Protein AF-A0A2L2Z8K5-F1 (afdb_monomer)

Nearest PDB structures (foldseek):
  7da7-assembly1_A  TM=6.643E-01  e=2.217E+00  Mus musculus
  5gs0-assembly2_B  TM=5.347E-01  e=2.351E+00  Homo sapiens
  3g04-assembly1_C  TM=5.661E-01  e=2.493E+00  Homo sapiens
  7c76-assembly1_A  TM=5.556E-01  e=3.151E+00  Homo sapiens
  1ziw-assembly1_A  TM=4.953E-01  e=5.035E+00  Homo sapiens

Structure (mmCIF, N/CA/C/O backbone):
data_AF-A0A2L2Z8K5-F1
#
_entry.id   AF-A0A2L2Z8K5-F1
#
loop_
_atom_site.group_PDB
_atom_site.id
_atom_site.type_symbol
_atom_site.label_atom_id
_atom_site.label_alt_id
_atom_site.label_comp_id
_atom_site.label_asym_id
_atom_site.label_entity_id
_atom_site.label_seq_id
_atom_site.pdbx_PDB_ins_code
_atom_site.Cartn_x
_atom_site.Cartn_y
_atom_site.Cartn_z
_atom_site.occupancy
_atom_site.B_iso_or_equiv
_atom_site.auth_seq_id
_atom_site.auth_comp_id
_atom_site.auth_asym_id
_atom_site.auth_atom_id
_atom_site.pdbx_PDB_model_num
ATOM 1 N N . LYS A 1 1 ? -8.554 10.130 8.054 1.00 84.25 1 LYS A N 1
ATOM 2 C CA . LYS A 1 1 ? -9.880 10.222 7.394 1.00 84.25 1 LYS A CA 1
ATOM 3 C C . LYS A 1 1 ? -10.462 8.821 7.265 1.00 84.25 1 LYS A C 1
ATOM 5 O O . LYS A 1 1 ? -9.804 7.956 6.703 1.00 84.25 1 LYS A O 1
ATOM 10 N N . ASN A 1 2 ? -11.684 8.614 7.755 1.00 85.56 2 ASN A N 1
ATOM 11 C CA . ASN A 1 2 ? -12.380 7.322 7.717 1.00 85.56 2 ASN A CA 1
ATOM 12 C C . ASN A 1 2 ? -13.402 7.307 6.574 1.00 85.56 2 ASN A C 1
ATOM 14 O O . ASN A 1 2 ? -14.601 7.225 6.804 1.00 85.56 2 ASN A O 1
ATOM 18 N N . LYS A 1 3 ? -12.926 7.488 5.343 1.00 90.94 3 LYS A N 1
ATOM 19 C CA . LYS A 1 3 ? -13.743 7.500 4.122 1.00 90.94 3 LYS A CA 1
ATOM 20 C C . LYS A 1 3 ? -12.877 7.133 2.924 1.00 90.94 3 LYS A C 1
ATOM 22 O O . LYS A 1 3 ? -11.656 7.110 3.054 1.00 90.94 3 LYS A O 1
ATOM 27 N N . CYS A 1 4 ? -13.487 6.888 1.772 1.00 92.06 4 CYS A N 1
ATOM 28 C CA . CYS A 1 4 ? -12.726 6.782 0.532 1.00 92.06 4 CYS A CA 1
ATOM 29 C C . CYS A 1 4 ? -12.111 8.134 0.136 1.00 92.06 4 CYS A C 1
ATOM 31 O O . CYS A 1 4 ? -12.755 9.172 0.343 1.00 92.06 4 CYS A O 1
ATOM 33 N N . PRO A 1 5 ? -10.892 8.141 -0.432 1.00 90.81 5 PRO A N 1
ATOM 34 C CA . PRO A 1 5 ? -10.400 9.288 -1.180 1.00 90.81 5 PRO A CA 1
ATOM 35 C C . PRO A 1 5 ? -11.361 9.620 -2.327 1.00 90.81 5 PRO A C 1
ATOM 37 O O . PRO A 1 5 ? -12.039 8.719 -2.832 1.00 90.81 5 PRO A O 1
ATOM 40 N N . PRO A 1 6 ? -11.452 10.895 -2.725 1.00 89.44 6 PRO A N 1
ATOM 41 C CA . PRO A 1 6 ? -12.280 11.262 -3.858 1.00 89.44 6 PRO A CA 1
ATOM 42 C C . PRO A 1 6 ? -11.688 10.680 -5.165 1.00 89.44 6 PRO A C 1
ATOM 44 O O . PRO A 1 6 ? -10.466 10.503 -5.240 1.00 89.44 6 PRO A O 1
ATOM 47 N N . PRO A 1 7 ? -12.514 10.350 -6.177 1.00 83.88 7 PRO A N 1
ATOM 48 C CA . PRO A 1 7 ? -12.067 9.662 -7.395 1.00 83.88 7 PRO A CA 1
AT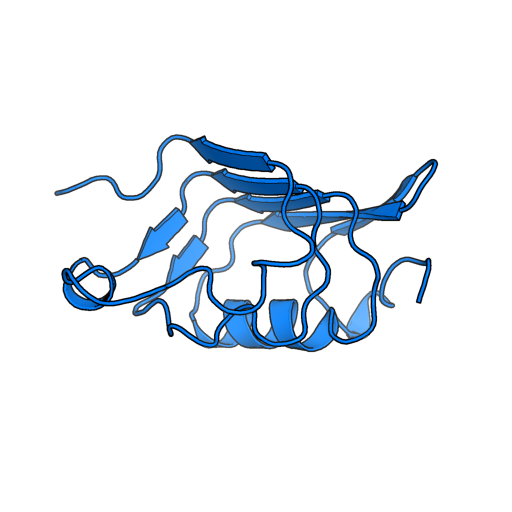OM 49 C C . PRO A 1 7 ? -10.970 10.393 -8.181 1.00 83.88 7 PRO A C 1
ATOM 51 O O . PRO A 1 7 ? -10.151 9.760 -8.834 1.00 83.88 7 PRO A O 1
ATOM 54 N N . GLU A 1 8 ? -10.923 11.721 -8.110 1.00 86.12 8 GLU A N 1
ATOM 55 C CA . GLU A 1 8 ? -9.896 12.541 -8.754 1.00 86.12 8 GLU A CA 1
ATOM 56 C C . GLU A 1 8 ? -8.519 12.438 -8.081 1.00 86.12 8 GLU A C 1
ATOM 58 O O . GLU A 1 8 ? -7.505 12.756 -8.700 1.00 86.12 8 GLU A O 1
ATOM 63 N N . ALA A 1 9 ? -8.458 11.985 -6.824 1.00 84.69 9 ALA A N 1
ATOM 64 C CA . ALA A 1 9 ? -7.205 11.887 -6.082 1.00 84.69 9 ALA A CA 1
ATOM 65 C C . ALA A 1 9 ? -6.425 10.606 -6.402 1.00 84.69 9 ALA A C 1
ATOM 67 O O . ALA A 1 9 ? -5.202 10.598 -6.302 1.00 84.69 9 ALA A O 1
ATOM 68 N N . THR A 1 10 ? -7.101 9.516 -6.774 1.00 87.00 10 THR A N 1
ATOM 69 C CA . THR A 1 10 ? -6.455 8.227 -7.046 1.00 87.00 10 THR A CA 1
ATOM 70 C C . THR A 1 10 ? -7.161 7.480 -8.166 1.00 87.00 10 THR A C 1
ATOM 72 O O . THR A 1 10 ? -8.382 7.463 -8.253 1.00 87.00 10 THR A O 1
ATOM 75 N N . LYS A 1 11 ? -6.381 6.785 -8.997 1.00 86.56 11 LYS A N 1
ATOM 76 C CA . LYS A 1 11 ? -6.903 5.880 -10.032 1.00 86.56 11 LYS A CA 1
ATOM 77 C C . LYS A 1 11 ? -7.402 4.550 -9.455 1.00 86.56 11 LYS A C 1
ATOM 79 O O . LYS A 1 11 ? -7.856 3.686 -10.203 1.00 86.56 11 LYS A O 1
ATOM 84 N N . CYS A 1 12 ? -7.288 4.351 -8.145 1.00 91.31 12 CYS A N 1
ATOM 85 C CA . CYS A 1 12 ? -7.751 3.149 -7.478 1.00 91.31 12 CYS A CA 1
ATOM 86 C C . CYS A 1 12 ? -9.260 3.209 -7.249 1.00 91.31 12 CYS A C 1
ATOM 88 O O . CYS A 1 12 ? -9.814 4.220 -6.818 1.00 91.31 12 CYS A O 1
ATOM 90 N N . SER A 1 13 ? -9.930 2.083 -7.472 1.00 93.19 13 SER A N 1
ATOM 91 C CA . SER A 1 13 ? -11.308 1.933 -7.022 1.00 93.19 13 SER A CA 1
ATOM 92 C C . SER A 1 13 ? -11.328 1.860 -5.497 1.00 93.19 13 SER A C 1
ATOM 94 O O . SER A 1 13 ? -10.498 1.181 -4.893 1.00 93.19 13 SER A O 1
ATOM 96 N N . CYS A 1 14 ? -12.265 2.562 -4.865 1.00 94.56 14 CYS A N 1
ATOM 97 C CA . CYS A 1 14 ? -12.413 2.538 -3.417 1.00 94.56 14 CYS A CA 1
ATOM 98 C C . CYS A 1 14 ? -13.852 2.235 -3.030 1.00 94.56 14 CYS A C 1
ATOM 100 O O . CYS A 1 14 ? -14.801 2.803 -3.574 1.00 94.56 14 CYS A O 1
ATOM 102 N N . LYS A 1 15 ? -14.012 1.352 -2.046 1.00 93.81 15 LYS A N 1
ATOM 103 C CA . LYS A 1 15 ? -15.284 1.125 -1.366 1.00 93.81 15 LYS A CA 1
ATOM 104 C C . LYS A 1 15 ? -15.068 1.287 0.124 1.00 93.81 15 LYS A C 1
ATOM 106 O O . LYS A 1 15 ? -14.206 0.640 0.712 1.00 93.81 15 LYS A O 1
ATOM 111 N N . TYR A 1 16 ? -15.879 2.131 0.749 1.00 90.94 16 TYR A N 1
ATOM 112 C CA . TYR A 1 16 ? -15.917 2.178 2.200 1.00 90.94 16 TYR A CA 1
ATOM 113 C C . TYR A 1 16 ? -16.746 0.991 2.695 1.00 90.94 16 TYR A C 1
ATOM 115 O O . TYR A 1 16 ? -17.867 0.756 2.231 1.00 90.94 16 TYR A O 1
ATOM 123 N N . ARG A 1 17 ? -16.157 0.189 3.577 1.00 86.56 17 ARG A N 1
ATOM 124 C CA . ARG A 1 17 ? -16.790 -0.974 4.203 1.00 86.56 17 ARG A CA 1
ATOM 125 C C . ARG A 1 17 ? -16.770 -0.789 5.713 1.00 86.56 17 ARG A C 1
ATOM 127 O O . ARG A 1 17 ? -16.158 0.153 6.220 1.00 86.56 17 ARG A O 1
ATOM 134 N N . ALA A 1 18 ? -17.447 -1.687 6.427 1.00 79.12 18 ALA A N 1
ATOM 135 C CA . ALA A 1 18 ? -17.383 -1.709 7.879 1.00 79.12 18 ALA A CA 1
ATOM 136 C C . ALA A 1 18 ? -15.907 -1.650 8.319 1.00 79.12 18 ALA A C 1
ATOM 138 O O . ALA A 1 18 ? -15.095 -2.491 7.923 1.00 79.12 18 ALA A O 1
ATOM 139 N N . TYR A 1 19 ? -15.585 -0.616 9.100 1.00 77.12 19 TYR A N 1
ATOM 140 C CA . TYR A 1 19 ? -14.275 -0.385 9.714 1.00 77.12 19 TYR A CA 1
ATOM 141 C C . TYR A 1 19 ? -13.119 0.042 8.786 1.00 77.12 19 TYR A C 1
ATOM 143 O O . TYR A 1 19 ? -11.965 -0.018 9.211 1.00 77.12 19 TYR A O 1
ATOM 151 N N . GLY A 1 20 ? -13.384 0.542 7.571 1.00 86.06 20 GLY A N 1
ATOM 152 C CA . GLY A 1 20 ? -12.371 1.287 6.807 1.00 86.06 20 GLY A CA 1
ATOM 153 C C . GLY A 1 20 ? -12.528 1.274 5.287 1.00 86.06 20 GLY A C 1
ATOM 154 O O . GLY A 1 20 ? -13.415 0.631 4.723 1.00 86.06 20 GLY A O 1
ATOM 155 N N . ALA A 1 21 ? -11.651 2.024 4.617 1.00 93.81 21 ALA A N 1
ATOM 156 C CA . ALA A 1 21 ? -11.590 2.066 3.161 1.00 93.81 21 ALA A CA 1
ATOM 157 C C . ALA A 1 21 ? -10.897 0.811 2.610 1.00 93.81 21 ALA A C 1
ATOM 159 O O . ALA A 1 21 ? -9.819 0.445 3.078 1.00 93.81 21 ALA A O 1
ATOM 160 N N . VAL A 1 22 ? -11.512 0.178 1.614 1.00 95.69 22 VAL A N 1
ATOM 161 C CA . VAL A 1 22 ? -10.934 -0.923 0.837 1.00 95.69 22 VAL A CA 1
ATOM 162 C C . VAL A 1 22 ? -10.624 -0.386 -0.552 1.00 95.69 22 VAL A C 1
ATOM 164 O O . VAL A 1 22 ? -11.537 0.041 -1.265 1.00 95.69 22 VAL A O 1
ATOM 167 N N . LEU A 1 23 ? -9.342 -0.373 -0.907 1.00 95.62 23 LEU A N 1
ATOM 168 C CA . LEU A 1 23 ? -8.841 0.136 -2.175 1.00 95.62 23 LEU A CA 1
ATOM 169 C C . LEU A 1 23 ? -8.308 -0.990 -3.048 1.00 95.62 23 LEU A C 1
ATOM 171 O O . LEU A 1 23 ? -7.571 -1.856 -2.585 1.00 95.62 23 LEU A O 1
ATOM 175 N N . LEU A 1 24 ? -8.643 -0.918 -4.330 1.00 95.00 24 LEU A N 1
ATOM 176 C CA . LEU A 1 24 ? -8.131 -1.800 -5.363 1.00 95.00 24 LEU A CA 1
ATOM 177 C C . LEU A 1 24 ? -7.585 -0.959 -6.518 1.00 95.00 24 LEU A C 1
ATOM 179 O O . LEU A 1 24 ? -8.340 -0.299 -7.241 1.00 95.00 24 LEU A O 1
ATOM 183 N N . CYS A 1 25 ? -6.269 -1.011 -6.678 1.00 93.12 25 CYS A N 1
ATOM 184 C CA . CYS A 1 25 ? -5.510 -0.380 -7.745 1.00 93.12 25 CYS A CA 1
ATOM 185 C C . CYS A 1 25 ? -5.154 -1.446 -8.786 1.00 93.12 25 CYS A C 1
ATOM 187 O O . CYS A 1 25 ? -4.449 -2.401 -8.464 1.00 93.12 25 CYS A O 1
ATOM 189 N N . TYR A 1 26 ? -5.632 -1.293 -10.021 1.00 91.44 26 TYR A N 1
ATOM 190 C CA . TYR A 1 26 ? -5.358 -2.228 -11.116 1.00 91.44 26 TYR A CA 1
ATOM 191 C C . TYR A 1 26 ? -4.469 -1.577 -12.176 1.00 91.44 26 TYR A C 1
ATOM 193 O O . TYR A 1 26 ? -4.695 -0.421 -12.533 1.00 91.44 26 TYR A O 1
ATOM 201 N N . ARG A 1 27 ? -3.521 -2.347 -12.728 1.00 85.38 27 ARG A N 1
ATOM 202 C CA . ARG A 1 27 ? -2.667 -1.952 -13.866 1.00 85.38 27 ARG A CA 1
ATOM 203 C C . ARG A 1 27 ? -1.915 -0.643 -13.619 1.00 85.38 27 ARG A C 1
ATOM 205 O O . ARG A 1 27 ? -1.965 0.288 -14.426 1.00 85.38 27 ARG A O 1
ATOM 212 N N . VAL A 1 28 ? -1.217 -0.558 -12.489 1.00 84.12 28 VAL A N 1
ATOM 213 C CA . VAL A 1 28 ? -0.347 0.586 -12.193 1.00 84.12 28 VAL A CA 1
ATOM 214 C C . VAL A 1 28 ? 0.926 0.439 -13.030 1.00 84.12 28 VAL A C 1
ATOM 216 O O . VAL A 1 28 ? 1.899 -0.180 -12.613 1.00 84.12 28 VAL A O 1
ATOM 219 N N . GLY A 1 29 ? 0.875 0.961 -14.255 1.00 78.38 29 GLY A N 1
ATOM 220 C CA . GLY A 1 29 ? 1.895 0.727 -15.283 1.00 78.38 29 GLY A CA 1
ATOM 221 C C . GLY A 1 29 ? 3.138 1.616 -15.216 1.00 78.38 29 GLY A C 1
ATOM 222 O O . GLY A 1 29 ? 3.944 1.560 -16.135 1.00 78.38 29 GLY A O 1
ATOM 223 N N . SER A 1 30 ? 3.280 2.472 -14.198 1.00 81.44 30 SER A N 1
ATOM 224 C CA . SER A 1 30 ? 4.521 3.225 -13.985 1.00 81.44 30 SER A CA 1
ATOM 225 C C . SER A 1 30 ? 4.760 3.536 -12.512 1.00 81.44 30 SER A C 1
ATOM 227 O O . SER A 1 30 ? 3.821 3.611 -11.709 1.00 81.44 30 SER A O 1
ATOM 229 N N . GL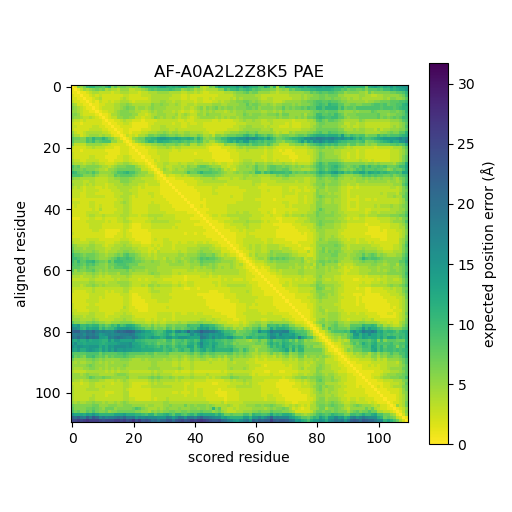N A 1 31 ? 6.027 3.780 -12.174 1.00 84.44 31 GLN A N 1
ATOM 230 C CA . GLN A 1 31 ? 6.435 4.199 -10.838 1.00 84.44 31 GLN A CA 1
ATOM 231 C C . GLN A 1 31 ? 5.786 5.531 -10.427 1.00 84.44 31 GLN A C 1
ATOM 233 O O . GLN A 1 31 ? 5.358 5.653 -9.278 1.00 84.44 31 GLN A O 1
ATOM 238 N N . GLU A 1 32 ? 5.632 6.508 -11.335 1.00 86.12 32 GLU A N 1
ATOM 239 C CA . GLU A 1 32 ? 4.973 7.773 -10.969 1.00 86.12 32 GLU A CA 1
ATOM 240 C C . GLU A 1 32 ? 3.501 7.556 -10.615 1.00 86.12 32 GLU A C 1
ATOM 242 O O . GLU A 1 32 ? 2.996 8.153 -9.667 1.00 86.12 32 GLU A O 1
ATOM 247 N N . ASN A 1 33 ? 2.804 6.667 -11.334 1.00 87.31 33 ASN A N 1
ATOM 248 C CA . ASN A 1 33 ? 1.415 6.336 -11.019 1.00 87.31 33 ASN A CA 1
ATOM 249 C C . ASN A 1 33 ? 1.296 5.631 -9.660 1.00 87.31 33 ASN A C 1
ATOM 251 O O . ASN A 1 33 ? 0.335 5.879 -8.930 1.00 87.31 33 ASN A O 1
ATOM 255 N N . LEU A 1 34 ? 2.253 4.769 -9.307 1.00 88.69 34 LEU A N 1
ATOM 256 C CA . LEU A 1 34 ? 2.301 4.121 -7.996 1.00 88.69 34 LEU A CA 1
ATOM 257 C C . LEU A 1 34 ? 2.467 5.160 -6.883 1.00 88.69 34 LEU A C 1
ATOM 259 O O . LEU A 1 34 ? 1.646 5.219 -5.968 1.00 88.69 34 LEU A O 1
ATOM 263 N N . GLN A 1 35 ? 3.470 6.029 -7.009 1.00 89.69 35 GLN A N 1
ATOM 264 C CA . GLN A 1 35 ? 3.734 7.090 -6.038 1.00 89.69 35 GLN A CA 1
ATOM 265 C C . GLN A 1 35 ? 2.556 8.063 -5.912 1.00 89.69 35 GLN A C 1
ATOM 267 O O . GLN A 1 35 ? 2.161 8.404 -4.799 1.00 89.69 35 GLN A O 1
ATOM 272 N N . ALA A 1 36 ? 1.957 8.485 -7.029 1.00 89.62 36 ALA A N 1
ATOM 273 C CA . ALA A 1 36 ? 0.804 9.382 -7.022 1.00 89.62 36 ALA A CA 1
ATOM 274 C C . ALA A 1 36 ? -0.405 8.757 -6.311 1.00 89.62 36 ALA A C 1
ATOM 276 O O . ALA A 1 36 ? -1.023 9.408 -5.467 1.00 89.62 36 ALA A O 1
ATOM 277 N N . ASN A 1 37 ? -0.709 7.484 -6.597 1.00 90.44 37 ASN A N 1
ATOM 278 C CA . ASN A 1 37 ? -1.801 6.772 -5.936 1.00 90.44 37 ASN A CA 1
ATOM 279 C C . ASN A 1 37 ? -1.567 6.649 -4.431 1.00 90.44 37 ASN A C 1
ATOM 281 O O . ASN A 1 37 ? -2.476 6.944 -3.664 1.00 90.44 37 ASN A O 1
ATOM 285 N N . LEU A 1 38 ? -0.364 6.265 -4.002 1.00 92.25 38 LEU A N 1
ATOM 286 C CA . LEU A 1 38 ? -0.046 6.108 -2.583 1.00 92.25 38 LEU A CA 1
ATOM 287 C C . LEU A 1 38 ? -0.035 7.451 -1.848 1.00 92.25 38 LEU A C 1
ATOM 289 O O . LEU A 1 38 ? -0.632 7.571 -0.780 1.00 92.25 38 LEU A O 1
ATOM 293 N N . LYS A 1 39 ? 0.525 8.504 -2.455 1.00 92.19 39 LYS A N 1
ATOM 294 C CA . LYS A 1 39 ? 0.518 9.861 -1.889 1.00 92.19 39 LYS A CA 1
ATOM 295 C C . LYS A 1 39 ? -0.899 10.381 -1.647 1.00 92.19 39 LYS A C 1
ATOM 297 O O . LYS A 1 39 ? -1.127 11.080 -0.660 1.00 92.19 39 LYS A O 1
ATOM 302 N N . ALA A 1 40 ? -1.855 10.023 -2.502 1.00 91.94 40 ALA A N 1
ATOM 303 C CA . ALA A 1 40 ? -3.261 10.385 -2.336 1.00 91.94 40 ALA A CA 1
ATOM 304 C C . ALA A 1 40 ? -3.931 9.727 -1.115 1.00 91.94 40 ALA A C 1
ATOM 306 O O . ALA A 1 40 ? -4.957 10.219 -0.637 1.00 91.94 40 ALA A O 1
ATOM 307 N 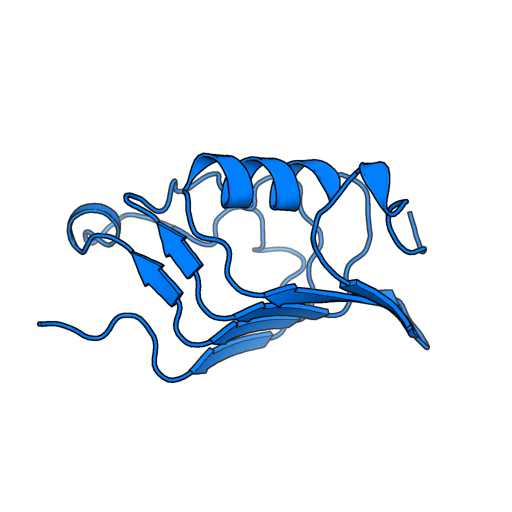N . LEU A 1 41 ? -3.350 8.643 -0.590 1.00 92.19 41 LEU A N 1
ATOM 308 C CA . LEU A 1 41 ? -3.836 7.937 0.597 1.00 92.19 41 LEU A CA 1
ATOM 309 C C . LEU A 1 41 ? -3.304 8.530 1.904 1.00 92.19 41 LEU A C 1
ATOM 311 O O . LEU A 1 41 ? -3.754 8.124 2.977 1.00 92.19 41 LEU A O 1
ATOM 315 N N . ASN A 1 42 ? -2.417 9.527 1.848 1.00 91.81 42 ASN A N 1
ATOM 316 C CA . ASN A 1 42 ? -1.920 10.189 3.048 1.00 91.81 42 ASN A CA 1
ATOM 317 C C . ASN A 1 42 ? -3.062 10.760 3.898 1.00 91.81 42 ASN A C 1
ATOM 319 O O . ASN A 1 42 ? -3.951 11.480 3.428 1.00 91.81 42 ASN A O 1
ATOM 323 N N . GLY A 1 43 ? -3.037 10.414 5.185 1.00 89.81 43 GLY A N 1
ATOM 324 C CA . GLY A 1 43 ? -4.070 10.800 6.140 1.00 89.81 43 GLY A CA 1
ATOM 325 C C . GLY A 1 43 ? -5.401 10.059 5.977 1.00 89.81 43 GLY A C 1
ATOM 326 O O . GLY A 1 43 ? -6.373 10.437 6.638 1.00 89.81 43 GLY A O 1
ATOM 327 N N . TYR A 1 44 ? -5.497 9.021 5.141 1.00 91.12 44 TYR A N 1
ATOM 328 C CA . TYR A 1 44 ? -6.632 8.094 5.104 1.00 91.12 44 TYR A CA 1
ATOM 329 C C . TYR A 1 44 ? -6.335 6.839 5.925 1.00 91.12 44 TYR A C 1
ATOM 331 O O . TYR A 1 44 ? -5.209 6.361 5.963 1.00 91.12 44 TYR A O 1
ATOM 339 N N . SER A 1 45 ? -7.364 6.313 6.595 1.00 91.50 45 SER A N 1
ATOM 340 C CA . SER A 1 45 ? -7.279 5.012 7.259 1.00 91.50 45 SER A CA 1
ATOM 341 C C . SER A 1 45 ? -7.750 3.942 6.282 1.00 91.50 45 SER A C 1
ATOM 343 O O . SER A 1 45 ? -8.941 3.863 5.950 1.00 91.50 45 SER A O 1
ATOM 345 N N . VAL A 1 46 ? -6.798 3.165 5.780 1.00 94.69 46 VAL A N 1
ATOM 346 C CA . VAL A 1 46 ? -7.026 2.125 4.785 1.00 94.69 46 VAL A CA 1
ATOM 347 C C . VAL A 1 46 ? -7.095 0.788 5.506 1.00 94.69 46 VAL A C 1
ATOM 349 O O . VAL A 1 46 ? -6.147 0.364 6.164 1.00 94.69 46 VAL A O 1
ATOM 352 N N . LYS A 1 47 ? -8.245 0.121 5.400 1.00 95.69 47 LYS A N 1
ATOM 353 C CA . LYS A 1 47 ? -8.387 -1.242 5.908 1.00 95.69 47 LYS A CA 1
ATOM 354 C C . LYS A 1 47 ? -7.576 -2.188 5.034 1.00 95.69 47 LYS A C 1
ATOM 356 O O . LYS A 1 47 ? -6.742 -2.909 5.550 1.00 95.69 47 LYS A O 1
ATOM 361 N N . GLN A 1 48 ? -7.795 -2.130 3.727 1.00 96.56 48 GLN A N 1
ATOM 362 C CA . GLN A 1 48 ? -7.128 -3.008 2.780 1.00 96.56 48 GLN A CA 1
ATOM 363 C C . GLN A 1 48 ? -6.719 -2.220 1.544 1.00 96.56 48 GLN A C 1
ATOM 365 O O . GLN A 1 48 ? -7.538 -1.497 0.970 1.00 96.56 48 GLN A O 1
ATOM 370 N N . LEU A 1 49 ? -5.463 -2.372 1.136 1.00 95.88 49 LEU A N 1
ATOM 371 C CA . LEU A 1 49 ? -4.945 -1.895 -0.136 1.00 95.88 49 LEU A CA 1
ATOM 372 C C . LEU A 1 49 ? -4.521 -3.098 -0.973 1.00 95.88 49 LEU A C 1
ATOM 374 O O . LEU A 1 49 ? -3.593 -3.813 -0.616 1.00 95.88 49 LEU A O 1
ATOM 378 N N . THR A 1 50 ? -5.184 -3.300 -2.105 1.00 96.06 50 THR A N 1
ATOM 379 C CA . THR A 1 50 ? -4.763 -4.267 -3.118 1.00 96.06 50 THR A CA 1
ATOM 380 C C . THR A 1 50 ? -4.130 -3.538 -4.289 1.00 96.06 50 THR A C 1
ATOM 382 O O . THR A 1 50 ? -4.768 -2.692 -4.921 1.00 96.06 50 THR A O 1
ATOM 385 N N . MET A 1 51 ? -2.887 -3.889 -4.599 1.00 93.56 51 MET A N 1
ATOM 386 C CA . MET A 1 51 ? -2.173 -3.427 -5.782 1.00 93.56 51 MET A CA 1
ATOM 387 C C . MET A 1 51 ? -1.982 -4.614 -6.721 1.00 93.56 51 MET A C 1
ATOM 389 O O . MET A 1 51 ? -1.213 -5.519 -6.412 1.00 93.56 51 MET A O 1
ATOM 393 N N . SER A 1 52 ? -2.715 -4.614 -7.838 1.00 93.06 52 SER A N 1
ATOM 394 C CA . SER A 1 52 ? -2.692 -5.696 -8.824 1.00 93.06 52 SER A CA 1
ATOM 395 C C . SER A 1 52 ? -2.118 -5.236 -10.164 1.00 93.06 52 SER A C 1
ATOM 397 O O . SER A 1 52 ? -2.560 -4.227 -10.730 1.00 93.06 52 SER A O 1
ATOM 399 N N . GLY A 1 53 ? -1.149 -5.985 -10.693 1.00 90.62 53 GLY A N 1
ATOM 400 C CA . GLY A 1 53 ? -0.508 -5.693 -11.977 1.00 90.62 53 GLY A CA 1
ATOM 401 C C . GLY A 1 53 ? 0.298 -4.398 -11.933 1.00 90.62 53 GLY A C 1
ATOM 402 O O . GLY A 1 53 ? 0.082 -3.507 -12.758 1.00 90.62 53 GLY A O 1
ATOM 403 N N . VAL A 1 54 ? 1.162 -4.265 -10.928 1.00 88.75 54 VAL A N 1
ATOM 404 C CA . VAL A 1 54 ? 2.101 -3.144 -10.826 1.00 88.75 54 VAL A CA 1
ATOM 405 C C . VAL A 1 54 ? 3.367 -3.509 -11.583 1.00 88.75 54 VAL A C 1
ATOM 407 O O . VAL A 1 54 ? 3.920 -4.580 -11.362 1.00 88.75 54 VAL A O 1
ATOM 410 N N . ASN A 1 55 ? 3.834 -2.609 -12.442 1.00 86.56 55 ASN A N 1
ATOM 411 C CA . ASN A 1 55 ? 5.156 -2.703 -13.048 1.00 86.56 55 ASN A CA 1
ATOM 412 C C . ASN A 1 55 ? 5.909 -1.410 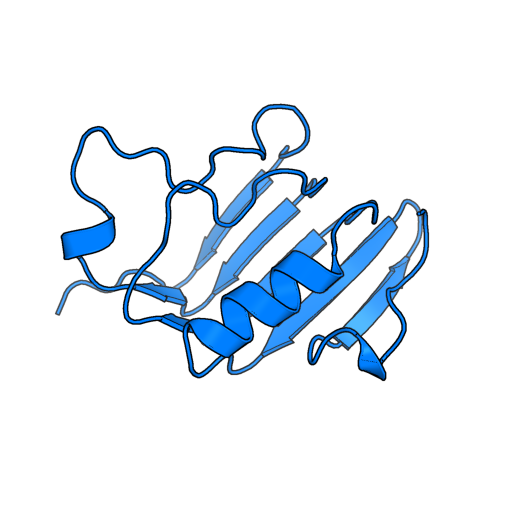-12.731 1.00 86.56 55 ASN A C 1
ATOM 414 O O . ASN A 1 55 ? 5.633 -0.359 -13.317 1.00 86.56 55 ASN A O 1
ATOM 418 N N . ALA A 1 56 ? 6.788 -1.473 -11.734 1.00 81.62 56 ALA A N 1
ATOM 419 C CA . ALA A 1 56 ? 7.564 -0.332 -11.278 1.00 81.62 56 ALA A CA 1
ATOM 420 C C . ALA A 1 56 ? 9.055 -0.585 -11.511 1.00 81.62 56 ALA A C 1
ATOM 422 O O . ALA A 1 56 ? 9.607 -1.591 -11.082 1.00 81.62 56 ALA A O 1
ATOM 423 N N . SER A 1 57 ? 9.736 0.376 -12.134 1.00 82.06 57 SER A N 1
ATOM 424 C CA . SER A 1 57 ? 11.192 0.335 -12.316 1.00 82.06 57 SER A CA 1
ATOM 425 C C . SER A 1 57 ? 11.957 0.313 -10.997 1.00 82.06 57 SER A C 1
ATOM 427 O O . SER A 1 57 ? 13.090 -0.142 -10.953 1.00 82.06 57 SER A O 1
ATOM 429 N N . SER A 1 58 ? 11.370 0.819 -9.912 1.00 78.25 58 SER A N 1
ATOM 430 C CA . SER A 1 58 ? 11.944 0.675 -8.583 1.00 78.25 58 SER A CA 1
ATOM 431 C C . SER A 1 58 ? 10.880 0.699 -7.495 1.00 78.25 58 SER A C 1
ATOM 433 O O . SER A 1 58 ? 9.776 1.215 -7.692 1.00 78.25 58 SER A O 1
ATOM 435 N N . MET A 1 59 ? 11.242 0.176 -6.325 1.00 80.38 59 MET A N 1
ATOM 436 C CA . MET A 1 59 ? 10.445 0.277 -5.106 1.00 80.38 59 MET A CA 1
ATOM 437 C C . MET A 1 59 ? 11.224 1.064 -4.043 1.00 80.38 59 MET A C 1
ATOM 439 O O . MET A 1 59 ? 12.041 0.484 -3.323 1.00 80.38 59 MET A O 1
ATOM 443 N N . PRO A 1 60 ? 11.018 2.390 -3.946 1.00 82.12 60 PRO A N 1
ATOM 444 C CA . PRO A 1 60 ? 11.641 3.213 -2.912 1.00 82.12 60 PRO A CA 1
ATOM 445 C C . PRO A 1 60 ? 11.301 2.712 -1.503 1.00 82.12 60 PRO A C 1
ATOM 447 O O . PRO A 1 60 ? 10.219 2.175 -1.273 1.00 82.12 60 PRO A O 1
ATOM 450 N N . THR A 1 61 ? 12.214 2.879 -0.546 1.00 84.62 61 THR A N 1
ATOM 451 C CA . THR A 1 61 ? 12.008 2.426 0.844 1.00 84.62 61 THR A CA 1
ATOM 452 C C . THR A 1 61 ? 11.013 3.289 1.618 1.00 84.62 61 THR A C 1
ATOM 454 O O . THR A 1 61 ? 10.449 2.849 2.609 1.00 84.62 61 THR A O 1
ATOM 457 N N . ASP A 1 62 ? 10.780 4.515 1.165 1.00 86.12 62 ASP A N 1
ATOM 458 C CA . ASP A 1 62 ? 9.854 5.494 1.740 1.00 86.12 62 ASP A CA 1
ATOM 459 C C . ASP A 1 62 ? 8.464 5.467 1.082 1.00 86.12 62 ASP A C 1
ATOM 461 O O . ASP A 1 62 ? 7.607 6.293 1.390 1.00 86.12 62 ASP A O 1
ATOM 465 N N . LEU A 1 63 ? 8.211 4.508 0.188 1.00 87.88 63 LEU A N 1
ATOM 466 C CA . LEU A 1 63 ? 7.004 4.463 -0.636 1.00 87.88 63 LEU A CA 1
ATOM 467 C C . LEU A 1 63 ? 5.699 4.453 0.182 1.00 87.88 63 LEU A C 1
ATOM 469 O O . LEU A 1 63 ? 4.689 5.009 -0.256 1.00 87.88 63 LEU A O 1
ATOM 473 N N . PHE A 1 64 ? 5.719 3.834 1.363 1.00 91.75 64 PHE A N 1
ATOM 474 C CA . PHE A 1 64 ? 4.564 3.749 2.259 1.00 91.75 64 PHE A CA 1
ATOM 475 C C . PHE A 1 64 ? 4.660 4.679 3.474 1.00 91.75 64 PHE A C 1
ATOM 477 O O . PHE A 1 64 ? 3.859 4.571 4.406 1.00 91.75 64 PHE A O 1
ATOM 484 N N . GLN A 1 65 ? 5.617 5.606 3.481 1.00 90.62 65 GLN A N 1
ATOM 485 C CA . GLN A 1 65 ? 5.822 6.504 4.606 1.00 90.62 65 GLN A CA 1
ATOM 486 C C . GLN A 1 65 ? 4.583 7.373 4.864 1.00 90.62 65 GLN A C 1
ATOM 488 O O . GLN A 1 65 ? 4.060 8.031 3.967 1.00 90.62 65 GLN A O 1
ATOM 493 N N . GLY A 1 66 ? 4.117 7.384 6.117 1.00 89.12 66 GLY A N 1
ATOM 494 C CA . GLY A 1 66 ? 2.951 8.169 6.538 1.00 89.12 66 GLY A CA 1
ATOM 495 C C . GLY A 1 66 ? 1.597 7.560 6.156 1.00 89.12 66 GLY A C 1
ATOM 496 O O . GLY A 1 66 ? 0.556 8.166 6.434 1.00 89.12 66 GLY A O 1
ATOM 497 N N . LEU A 1 67 ? 1.588 6.366 5.557 1.00 93.00 67 LEU A N 1
ATOM 498 C CA . LEU A 1 67 ? 0.364 5.636 5.257 1.00 93.00 67 LEU A CA 1
ATOM 499 C C . LEU A 1 67 ? -0.096 4.814 6.458 1.00 93.00 67 LEU A C 1
ATOM 501 O O . LEU A 1 67 ? 0.696 4.328 7.257 1.00 93.00 67 LEU A O 1
ATOM 505 N N . HIS A 1 68 ? -1.411 4.647 6.564 1.00 94.06 68 HIS A N 1
ATOM 506 C CA . HIS A 1 68 ? -2.032 3.832 7.598 1.00 94.06 68 HIS A CA 1
ATOM 507 C C . HIS A 1 68 ? -2.857 2.730 6.931 1.00 94.06 68 HIS A C 1
ATOM 509 O O . HIS A 1 68 ? -4.032 2.935 6.606 1.00 94.06 68 HIS A O 1
ATOM 515 N N . ILE A 1 69 ? -2.210 1.588 6.685 1.00 95.62 69 ILE A N 1
ATOM 516 C CA . ILE A 1 69 ? -2.747 0.450 5.928 1.00 95.62 69 ILE A CA 1
ATOM 517 C C . ILE A 1 69 ? -2.711 -0.781 6.826 1.00 95.62 69 ILE A C 1
ATOM 519 O O . ILE A 1 69 ? -1.638 -1.158 7.282 1.00 95.62 69 ILE A O 1
ATOM 523 N N . LYS A 1 70 ? -3.865 -1.416 7.060 1.00 95.81 70 LYS A N 1
ATOM 524 C CA . LYS A 1 70 ? -3.930 -2.636 7.883 1.00 95.81 70 LYS A CA 1
ATOM 525 C C . LYS A 1 70 ? -3.597 -3.905 7.107 1.00 95.81 70 LYS A C 1
ATOM 527 O O . LYS A 1 70 ? -2.866 -4.747 7.612 1.00 95.81 70 LYS A O 1
ATOM 532 N N . GLU A 1 71 ? -4.118 -4.031 5.896 1.00 97.00 71 GLU A N 1
ATOM 533 C CA . GLU A 1 71 ? -3.923 -5.194 5.031 1.00 97.00 71 GLU A CA 1
ATOM 534 C C . GLU A 1 71 ? -3.334 -4.720 3.696 1.00 97.00 71 GLU A C 1
ATOM 536 O O . GLU A 1 71 ? -3.932 -3.886 3.005 1.00 97.00 71 GLU A O 1
ATOM 541 N N . LEU A 1 72 ? -2.160 -5.233 3.329 1.00 96.31 72 LEU A N 1
ATOM 542 C CA . LEU A 1 72 ? -1.505 -4.946 2.054 1.00 96.31 72 LEU A CA 1
ATOM 543 C C . LEU A 1 72 ? -1.461 -6.212 1.204 1.00 96.31 72 LEU A C 1
ATOM 545 O O . LEU A 1 72 ? -0.821 -7.189 1.577 1.00 96.31 72 LEU A O 1
ATOM 549 N N . VAL A 1 73 ? -2.104 -6.168 0.039 1.00 96.31 73 VAL A N 1
ATOM 550 C CA . VAL A 1 73 ? -2.093 -7.259 -0.939 1.00 96.31 73 VAL A CA 1
ATOM 551 C C . VAL A 1 73 ? -1.333 -6.805 -2.179 1.00 96.31 73 VAL A C 1
ATOM 553 O O . VAL A 1 73 ? -1.747 -5.863 -2.862 1.00 96.31 73 VAL A O 1
ATOM 556 N N . LEU A 1 74 ? -0.232 -7.487 -2.475 1.00 93.75 74 LEU A N 1
ATOM 557 C CA . LEU A 1 74 ? 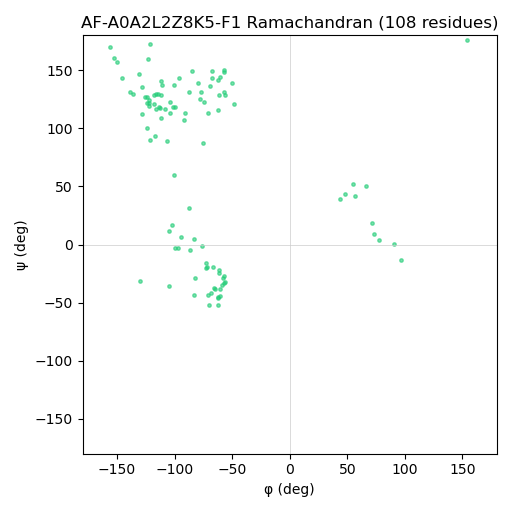0.558 -7.325 -3.691 1.00 93.75 74 LEU A CA 1
ATOM 558 C C . LEU A 1 74 ? 0.254 -8.500 -4.621 1.00 93.75 74 LEU A C 1
ATOM 560 O O . LEU A 1 74 ? 0.569 -9.640 -4.297 1.00 93.75 74 LEU A 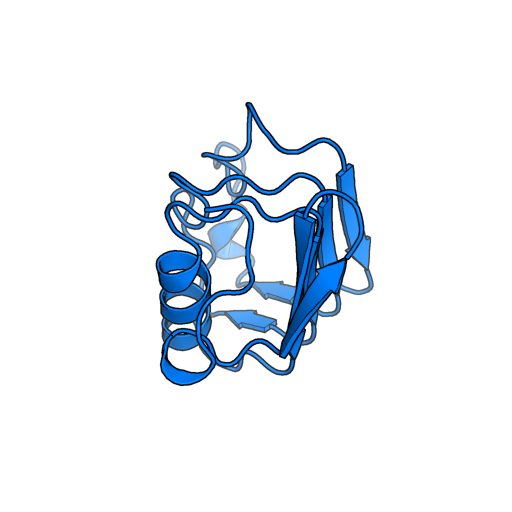O 1
ATOM 564 N N . ASP A 1 75 ? -0.381 -8.238 -5.759 1.00 93.69 75 ASP A N 1
ATOM 565 C CA . ASP A 1 75 ? -0.730 -9.254 -6.756 1.00 93.69 75 ASP A CA 1
ATOM 566 C C . ASP A 1 75 ? -0.105 -8.894 -8.104 1.00 93.69 75 ASP A C 1
ATOM 568 O O . ASP A 1 75 ? -0.330 -7.799 -8.616 1.00 93.69 75 ASP A O 1
ATOM 572 N N . LYS A 1 76 ? 0.689 -9.788 -8.702 1.00 91.81 76 LYS A N 1
ATOM 573 C CA . LYS A 1 76 ? 1.434 -9.485 -9.943 1.00 91.81 76 LYS A CA 1
ATOM 574 C C . LYS A 1 76 ? 2.177 -8.144 -9.847 1.00 91.81 76 LYS A C 1
ATOM 576 O O . LYS A 1 76 ? 2.069 -7.289 -10.729 1.00 91.81 76 LYS A O 1
ATOM 581 N N . PHE A 1 77 ? 2.820 -7.919 -8.706 1.00 88.44 77 PHE A N 1
ATOM 582 C CA . PHE A 1 77 ? 3.633 -6.750 -8.432 1.00 88.44 77 PHE A CA 1
ATOM 583 C C . PHE A 1 77 ? 5.065 -7.066 -8.847 1.00 88.44 77 PHE A C 1
ATOM 585 O O . PHE A 1 77 ? 5.724 -7.906 -8.238 1.00 88.44 77 PHE A O 1
ATOM 592 N N . GLU A 1 78 ? 5.542 -6.385 -9.879 1.00 86.94 78 GLU A N 1
ATOM 593 C CA . GLU A 1 78 ? 6.902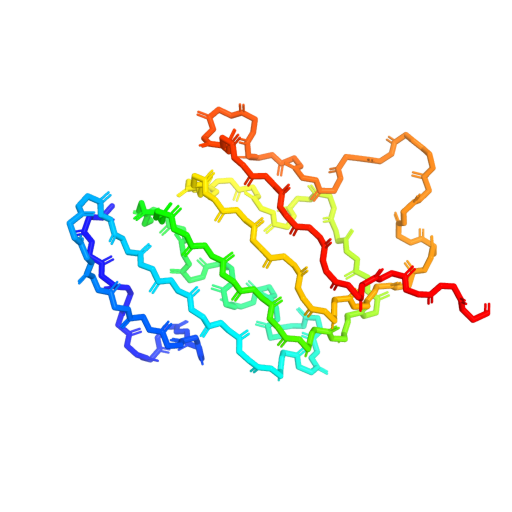 -6.524 -10.377 1.00 86.94 78 GLU A CA 1
ATOM 594 C C . GLU A 1 78 ? 7.681 -5.238 -10.094 1.00 86.94 78 GLU A C 1
ATOM 596 O O . GLU A 1 78 ? 7.233 -4.123 -10.391 1.00 86.94 78 GLU A O 1
ATOM 601 N N . GLY A 1 79 ? 8.846 -5.417 -9.480 1.00 76.75 79 GLY A N 1
ATOM 602 C CA . GLY A 1 79 ? 9.826 -4.375 -9.217 1.00 76.75 79 GLY A CA 1
ATOM 603 C C . GLY A 1 79 ? 11.200 -4.850 -9.670 1.00 76.75 79 GLY A C 1
ATOM 604 O O . GLY A 1 79 ? 11.483 -6.041 -9.578 1.00 76.75 79 GLY A O 1
ATOM 605 N N . ASP A 1 80 ? 12.052 -3.941 -10.145 1.00 75.19 80 ASP A N 1
ATOM 606 C CA . ASP A 1 80 ? 13.442 -4.287 -10.470 1.00 75.19 80 ASP A CA 1
ATOM 607 C C . ASP A 1 80 ? 14.150 -4.884 -9.236 1.00 75.19 80 ASP A C 1
ATOM 609 O O . ASP A 1 80 ? 14.105 -4.303 -8.143 1.00 75.19 80 ASP A O 1
ATOM 613 N N . ASP A 1 81 ? 14.819 -6.024 -9.426 1.00 61.09 81 ASP A N 1
ATOM 614 C CA . ASP A 1 81 ? 15.552 -6.810 -8.423 1.00 61.09 81 ASP A CA 1
ATOM 615 C C . ASP A 1 81 ? 16.637 -5.964 -7.723 1.00 61.09 81 ASP A C 1
ATOM 617 O O . ASP A 1 81 ? 16.930 -6.136 -6.537 1.00 61.09 81 ASP A O 1
ATOM 621 N N . ALA A 1 82 ? 17.165 -4.935 -8.406 1.00 61.69 82 ALA A N 1
ATOM 622 C CA . ALA A 1 82 ? 18.078 -3.958 -7.807 1.00 61.69 82 ALA A CA 1
ATOM 623 C C . ALA A 1 82 ? 17.455 -3.157 -6.648 1.00 61.69 82 ALA A C 1
ATOM 625 O O . ALA A 1 82 ? 18.185 -2.619 -5.805 1.00 61.69 82 ALA A O 1
ATOM 626 N N . SER A 1 83 ? 16.125 -3.077 -6.589 1.00 64.38 83 SER A N 1
ATOM 627 C CA . SER A 1 83 ? 15.408 -2.417 -5.503 1.00 64.38 83 SER A CA 1
ATOM 628 C C . SER A 1 83 ? 15.508 -3.226 -4.219 1.00 64.38 83 SER A C 1
ATOM 630 O O . SER A 1 83 ? 15.849 -2.634 -3.202 1.00 64.38 83 SER A O 1
ATOM 632 N N . PHE A 1 84 ? 15.341 -4.552 -4.283 1.00 71.75 84 PHE A N 1
ATOM 633 C CA . PHE A 1 84 ? 15.201 -5.463 -3.136 1.00 71.75 84 PHE A CA 1
ATOM 634 C C . PHE A 1 84 ? 16.522 -5.995 -2.569 1.00 71.75 84 PHE A C 1
ATOM 636 O O . PHE A 1 84 ? 16.601 -7.105 -2.038 1.00 71.75 84 PHE A O 1
ATOM 643 N N . ARG A 1 85 ? 17.589 -5.196 -2.653 1.00 73.12 85 ARG A N 1
ATOM 644 C CA . ARG A 1 85 ? 18.886 -5.579 -2.085 1.00 73.12 85 ARG A CA 1
ATOM 645 C C . ARG A 1 85 ? 18.783 -5.786 -0.565 1.00 73.12 85 ARG A C 1
ATOM 647 O O . ARG A 1 85 ? 18.097 -5.008 0.106 1.00 73.12 85 ARG A O 1
ATOM 654 N N . PRO A 1 86 ? 19.517 -6.765 -0.001 1.00 73.62 86 PRO A N 1
ATOM 655 C CA . PRO A 1 86 ? 19.597 -6.954 1.443 1.00 73.62 86 PRO A CA 1
ATOM 656 C C . PRO A 1 86 ? 19.934 -5.650 2.179 1.00 73.62 86 PRO A C 1
ATOM 658 O O . PRO A 1 86 ? 20.779 -4.876 1.729 1.00 73.62 86 PRO A O 1
ATOM 661 N N . GLY A 1 87 ? 19.272 -5.412 3.313 1.00 76.31 87 GLY A N 1
ATOM 662 C CA . GLY A 1 87 ? 19.448 -4.202 4.126 1.00 76.31 87 GLY A CA 1
ATOM 663 C C . GLY A 1 87 ? 18.519 -3.035 3.772 1.00 76.31 87 GLY A C 1
ATOM 664 O O . GLY A 1 87 ? 18.597 -1.993 4.418 1.00 76.31 87 GLY A O 1
ATOM 665 N N . ARG A 1 88 ? 17.628 -3.190 2.784 1.00 79.50 88 ARG A N 1
ATOM 666 C CA . ARG A 1 88 ? 16.578 -2.210 2.471 1.00 79.50 88 ARG A CA 1
ATOM 667 C C . ARG A 1 88 ? 15.225 -2.628 3.041 1.00 79.50 88 ARG A C 1
ATOM 669 O O . ARG A 1 88 ? 14.814 -3.778 2.912 1.00 79.50 88 ARG A O 1
ATOM 676 N N . SER A 1 89 ? 14.513 -1.662 3.616 1.00 84.94 89 SER A N 1
ATOM 677 C CA . SER A 1 89 ? 13.180 -1.852 4.198 1.00 84.94 89 SER A CA 1
ATOM 678 C C . SER A 1 89 ? 12.115 -1.229 3.295 1.00 84.94 89 SER A C 1
ATOM 680 O O . SER A 1 89 ? 11.774 -0.060 3.429 1.00 84.94 89 SER A O 1
ATOM 682 N N . HIS A 1 90 ? 11.591 -2.001 2.340 1.00 83.56 90 HIS A N 1
ATOM 683 C CA . HIS A 1 90 ? 10.610 -1.513 1.351 1.00 83.56 90 HIS A CA 1
ATOM 684 C C . HIS A 1 90 ? 9.211 -1.264 1.909 1.00 83.56 90 HIS A C 1
ATOM 686 O O . HIS A 1 90 ? 8.405 -0.587 1.279 1.00 83.56 90 HIS A O 1
ATOM 692 N N . PHE A 1 91 ? 8.930 -1.808 3.089 1.00 88.56 91 PHE A N 1
ATOM 693 C CA . PHE A 1 91 ? 7.667 -1.636 3.802 1.00 88.56 91 PHE A CA 1
ATOM 694 C C . PHE A 1 91 ? 7.789 -0.631 4.950 1.00 88.56 91 PHE A C 1
ATOM 696 O O . PHE A 1 91 ? 6.932 -0.596 5.833 1.00 88.56 91 PHE A O 1
ATOM 703 N N . SER A 1 92 ? 8.851 0.180 4.952 1.00 88.69 92 SER A N 1
ATOM 704 C CA . SER A 1 92 ? 9.014 1.203 5.972 1.00 88.69 92 SER A CA 1
ATOM 705 C C . SER A 1 92 ? 7.892 2.238 5.925 1.00 88.69 92 SER A C 1
ATOM 707 O O . SER A 1 92 ? 7.405 2.622 4.860 1.00 88.69 92 SER A O 1
ATOM 709 N N . GLY A 1 93 ? 7.466 2.675 7.108 1.00 89.31 93 GLY A N 1
ATOM 710 C CA . GLY A 1 93 ? 6.292 3.522 7.313 1.00 89.31 93 GLY A CA 1
ATOM 711 C C . GLY A 1 93 ? 5.017 2.764 7.685 1.00 89.31 93 GLY A C 1
ATOM 712 O O . GLY A 1 93 ? 4.061 3.392 8.137 1.00 89.31 93 GLY A O 1
ATOM 713 N N . LEU A 1 94 ? 4.994 1.437 7.529 1.00 93.38 94 LEU A N 1
ATOM 714 C CA . LEU A 1 94 ? 3.838 0.597 7.843 1.00 93.38 94 LEU A CA 1
ATOM 715 C C . LEU A 1 94 ? 3.924 -0.109 9.203 1.00 93.38 94 LEU A C 1
ATOM 717 O O . LEU A 1 94 ? 2.957 -0.754 9.607 1.00 93.38 94 LEU A O 1
ATOM 721 N N . GLU A 1 95 ? 5.028 0.050 9.934 1.00 92.25 95 GLU A N 1
ATOM 722 C CA . GLU A 1 95 ? 5.384 -0.728 11.130 1.00 92.25 95 GLU A CA 1
ATOM 723 C C . GLU A 1 95 ? 4.314 -0.679 12.229 1.00 92.25 95 GLU A C 1
ATOM 725 O O . GLU A 1 95 ? 4.119 -1.647 12.956 1.00 92.25 95 GLU A O 1
ATOM 730 N N . ASN A 1 96 ? 3.598 0.442 12.335 1.00 90.81 96 ASN A N 1
ATOM 731 C CA . ASN A 1 96 ? 2.595 0.666 13.378 1.00 90.81 96 ASN A CA 1
ATOM 732 C C . ASN A 1 96 ? 1.154 0.364 12.936 1.00 90.81 96 ASN A C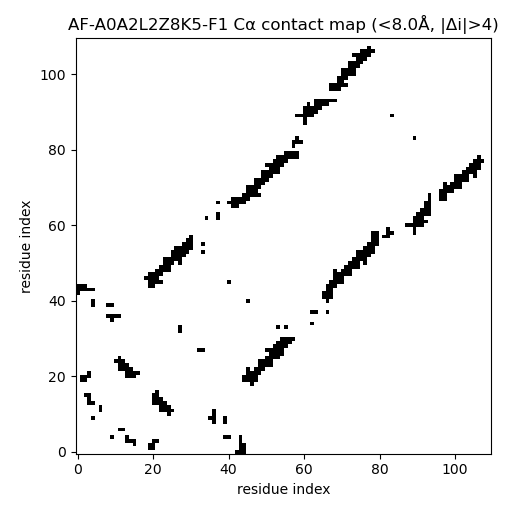 1
ATOM 734 O O . ASN A 1 96 ? 0.232 0.534 13.732 1.00 90.81 96 ASN A O 1
ATOM 738 N N . SER A 1 97 ? 0.929 -0.003 11.669 1.00 94.31 97 SER A N 1
ATOM 739 C CA . SER A 1 97 ? -0.430 -0.147 11.123 1.00 94.31 97 SER A CA 1
ATOM 740 C C . SER A 1 97 ? -0.684 -1.457 10.394 1.00 94.31 97 SER A C 1
ATOM 742 O O . SER A 1 97 ? -1.814 -1.945 10.449 1.00 94.31 97 SER A O 1
ATOM 744 N N . LEU A 1 98 ? 0.338 -2.030 9.756 1.00 96.00 98 LEU A N 1
ATOM 745 C CA . LEU A 1 98 ? 0.207 -3.243 8.965 1.00 96.00 98 LEU A CA 1
ATOM 746 C C . LEU A 1 98 ? 0.069 -4.460 9.869 1.00 96.00 98 LEU A C 1
ATOM 748 O O . LEU A 1 98 ? 0.917 -4.740 10.710 1.00 96.00 98 LEU A O 1
ATOM 752 N N . VAL A 1 99 ? -1.028 -5.174 9.666 1.00 96.44 99 VAL A N 1
ATOM 753 C CA . VAL A 1 99 ? -1.381 -6.409 10.364 1.00 96.44 99 VAL A CA 1
ATOM 754 C C . VAL A 1 99 ? -1.160 -7.605 9.447 1.00 96.44 99 VAL A C 1
ATOM 756 O O . VAL A 1 99 ? -0.731 -8.658 9.907 1.00 96.44 99 VAL A O 1
ATOM 759 N N . GLU A 1 100 ? -1.423 -7.438 8.150 1.00 96.75 100 GLU A N 1
ATOM 760 C CA . GLU A 1 100 ? -1.334 -8.513 7.170 1.00 96.75 100 GLU A CA 1
ATOM 761 C C . GLU A 1 100 ? -0.644 -8.038 5.891 1.00 96.75 100 GLU A C 1
ATOM 763 O O . GLU A 1 100 ? -1.010 -7.014 5.309 1.00 96.75 100 GLU A O 1
ATOM 768 N N . LEU A 1 101 ? 0.348 -8.815 5.455 1.00 94.62 101 LEU A N 1
ATOM 769 C CA . LEU A 1 101 ? 1.005 -8.679 4.162 1.00 94.62 101 LEU A CA 1
ATOM 770 C C . LEU A 1 101 ? 0.769 -9.955 3.363 1.00 94.62 101 LEU A C 1
ATOM 772 O O . LEU A 1 101 ? 1.199 -11.035 3.764 1.00 94.62 101 LEU A O 1
ATOM 776 N N . GLU A 1 102 ? 0.143 -9.808 2.205 1.00 95.75 102 GLU A N 1
ATOM 777 C CA . GLU A 1 102 ? -0.088 -10.895 1.271 1.00 95.75 102 GLU A CA 1
ATOM 778 C C . GLU A 1 102 ? 0.618 -10.605 -0.057 1.00 95.75 102 GLU A C 1
ATOM 780 O O . GLU A 1 102 ? 0.451 -9.536 -0.646 1.00 95.75 102 GLU A O 1
ATOM 785 N N . ILE A 1 103 ? 1.401 -11.570 -0.544 1.00 92.00 103 ILE A N 1
ATOM 786 C CA . ILE A 1 103 ? 2.138 -11.475 -1.808 1.00 92.00 103 ILE A CA 1
ATOM 787 C C . ILE A 1 103 ? 1.705 -12.640 -2.703 1.00 92.00 103 ILE A C 1
ATOM 789 O O . ILE A 1 103 ? 1.874 -13.804 -2.343 1.00 92.00 103 ILE A O 1
ATOM 793 N N . ARG A 1 104 ? 1.142 -12.329 -3.874 1.00 94.00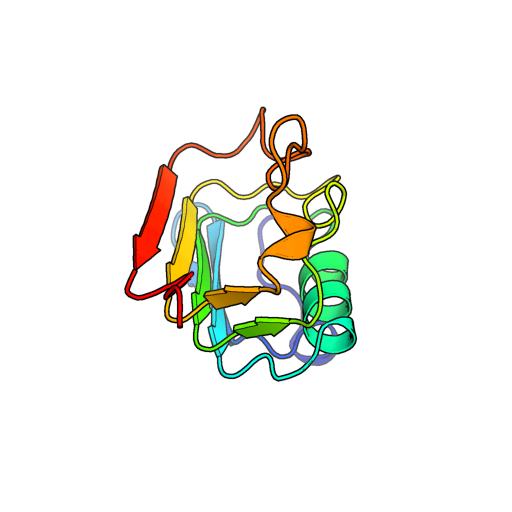 104 ARG A N 1
ATOM 794 C CA . ARG A 1 104 ? 0.598 -13.288 -4.847 1.00 94.00 104 ARG A CA 1
ATOM 795 C C . ARG A 1 104 ? 1.258 -13.105 -6.202 1.00 94.00 104 ARG A C 1
ATOM 797 O O . ARG A 1 104 ? 1.253 -11.995 -6.731 1.00 94.00 104 ARG A O 1
ATOM 804 N N . SER A 1 105 ? 1.790 -14.184 -6.778 1.00 90.06 105 SER A N 1
ATOM 805 C CA . SER A 1 105 ? 2.315 -14.209 -8.158 1.00 90.06 105 SER A CA 1
ATOM 806 C C . SER A 1 105 ? 3.162 -12.977 -8.526 1.00 90.06 105 SER A C 1
ATOM 808 O O . SER A 1 105 ? 3.016 -12.442 -9.620 1.00 90.06 105 SER A O 1
ATOM 810 N N . SER A 1 106 ? 3.975 -12.494 -7.587 1.00 85.06 106 SER A N 1
ATOM 811 C CA . SER A 1 106 ? 4.723 -11.231 -7.646 1.00 85.06 106 SER A CA 1
ATOM 812 C C . SER A 1 106 ? 6.209 -11.510 -7.463 1.00 85.06 106 SER A C 1
ATOM 814 O O . SER A 1 106 ? 6.557 -12.530 -6.863 1.00 85.06 106 SER A O 1
ATOM 816 N N . PHE A 1 107 ? 7.061 -10.580 -7.898 1.00 80.75 107 PHE A N 1
ATOM 817 C CA . PHE A 1 107 ? 8.520 -10.695 -7.803 1.00 80.75 107 PHE A CA 1
ATOM 818 C C . PHE A 1 107 ? 9.043 -11.962 -8.482 1.00 80.75 107 PHE A C 1
ATOM 820 O O . PHE A 1 107 ? 9.900 -12.674 -7.947 1.00 80.75 107 PHE A O 1
ATOM 827 N N . ASN A 1 108 ? 8.483 -12.282 -9.648 1.00 70.31 108 ASN A N 1
ATOM 828 C CA . ASN A 1 108 ? 8.916 -13.457 -10.380 1.00 70.31 108 ASN A CA 1
ATOM 829 C C . ASN A 1 108 ? 10.312 -13.160 -10.943 1.00 70.31 108 ASN A C 1
ATOM 831 O O . ASN A 1 108 ? 10.481 -12.284 -11.789 1.00 70.31 108 ASN A O 1
ATOM 835 N N . ARG A 1 109 ? 11.327 -13.876 -10.447 1.00 59.09 109 ARG A N 1
ATOM 836 C CA . ARG A 1 109 ? 12.671 -13.854 -11.033 1.00 59.09 109 ARG A CA 1
ATOM 837 C C . ARG A 1 109 ? 12.580 -14.402 -12.456 1.00 59.09 109 ARG A C 1
ATOM 839 O O . ARG A 1 109 ? 12.240 -15.574 -12.620 1.00 59.09 109 ARG A O 1
ATOM 846 N N . ASN A 1 110 ? 12.867 -13.562 -13.448 1.00 50.16 110 ASN A N 1
ATOM 847 C CA . ASN A 1 110 ? 13.293 -14.044 -14.763 1.00 50.16 110 ASN A CA 1
ATOM 848 C C . ASN A 1 110 ? 14.737 -14.537 -14.674 1.00 50.16 110 ASN A C 1
ATOM 850 O O . ASN A 1 110 ? 15.537 -13.865 -13.984 1.00 50.16 110 ASN A O 1
#

Sequence (110 aa):
KNKCPPPEATKCSCKYRAYGAVLLCYRVGSQENLQANLKALNGYSVKQLTMSGVNASSMPTDLFQGLHIKELVLDKFEGDDASFRPGRSHFSGLENSLVELEIRSSFNRN

Radius of gyration: 13.16 Å; Cα contacts (8 Å, |Δi|>4): 244; chains: 1; bounding box: 37×27×29 Å

Organism: Parasteatoda tepidariorum (NCBI:txid114398)

Solvent-accessible surface area (backbone atoms only — not comparable to full-atom values): 5867 Å² total; per-residue (Å²): 74,89,47,55,74,59,72,91,55,27,89,43,50,65,44,68,49,95,90,25,13,37,34,44,33,69,62,36,74,36,46,68,55,48,52,47,38,47,62,49,40,53,62,30,40,31,38,31,42,36,40,32,43,28,44,21,80,52,56,58,42,62,67,38,53,71,37,40,38,29,27,42,35,37,30,39,32,40,51,39,71,82,46,73,43,90,95,62,54,57,64,33,49,27,84,89,41,50,77,42,82,46,81,37,86,42,63,75,82,127

Secondary structure (DSSP, 8-state):
--SPPPTTT-SSEEEEETTEEEEEEE---SHHHHHHHHHTTTT-EEEEEEEEEEEES---TTTTTT-EEEEEEEEEEEE-TTTT-TT--TTTT-TTT--EEEEES-S---

pLDDT: mean 87.33, std 8.72, range [50.16, 97.0]

Foldseek 3Di:
DADDQDCVQAVWDWDRDVPGIATEAEQQPEPVNLLSRLVSQQPGAAAEYAYANADYQEQDLCSNARHAYAEYEYHQHEYPPVRVDPPGRSPPNHVVHYNYYHYYPYHDDD

Mean predicted aligned error: 4.73 Å